Protein AF-A0A927PHU0-F1 (afdb_monomer_lite)

Structure (mmCIF, N/CA/C/O backbone):
data_AF-A0A927PHU0-F1
#
_entry.id   AF-A0A927PHU0-F1
#
loop_
_atom_site.group_PDB
_atom_site.id
_atom_site.type_symbol
_atom_site.label_atom_id
_atom_site.label_alt_id
_atom_site.label_comp_id
_atom_site.label_asym_id
_atom_site.label_entity_id
_atom_site.label_seq_id
_atom_site.pdbx_PDB_ins_code
_atom_site.Cartn_x
_atom_site.Cartn_y
_atom_site.Cartn_z
_atom_site.occupancy
_atom_site.B_iso_or_equiv
_atom_site.auth_seq_id
_atom_site.auth_comp_id
_atom_site.auth_asym_id
_atom_site.auth_atom_id
_atom_site.pdbx_PDB_model_num
ATOM 1 N N . MET A 1 1 ? 8.560 -17.795 -28.116 1.00 66.06 1 MET A N 1
ATOM 2 C CA . MET A 1 1 ? 7.159 -18.131 -27.782 1.00 66.06 1 MET A CA 1
ATOM 3 C C . MET A 1 1 ? 6.259 -17.689 -28.908 1.00 66.06 1 MET A C 1
ATOM 5 O O . MET A 1 1 ? 6.413 -16.570 -29.377 1.00 66.06 1 MET A O 1
ATOM 9 N N . THR A 1 2 ? 5.318 -18.536 -29.309 1.00 67.31 2 THR A N 1
ATOM 10 C CA . THR A 1 2 ? 4.403 -18.232 -30.411 1.00 67.31 2 THR A CA 1
ATOM 11 C C . THR A 1 2 ? 2.988 -18.585 -29.985 1.00 67.31 2 THR A C 1
ATOM 13 O O . THR A 1 2 ? 2.752 -19.690 -29.500 1.00 67.31 2 THR A O 1
ATOM 16 N N . ARG A 1 3 ? 2.057 -17.641 -30.128 1.00 64.88 3 ARG A N 1
ATOM 17 C CA . ARG A 1 3 ? 0.634 -17.846 -29.854 1.00 64.88 3 ARG A CA 1
ATOM 18 C C . ARG A 1 3 ? -0.108 -17.964 -31.175 1.00 64.88 3 ARG A C 1
ATOM 20 O O . ARG A 1 3 ? 0.150 -17.197 -32.100 1.00 64.88 3 ARG A O 1
ATOM 27 N N . TYR A 1 4 ? -1.044 -18.902 -31.228 1.00 71.12 4 TYR A N 1
ATOM 28 C CA . TYR A 1 4 ? -1.930 -19.113 -32.366 1.00 71.12 4 TYR A CA 1
ATOM 29 C C . TYR A 1 4 ? -3.386 -18.911 -31.930 1.00 71.12 4 TYR A C 1
ATOM 31 O O . TYR A 1 4 ? -3.717 -19.105 -30.757 1.00 71.12 4 TYR A O 1
ATOM 39 N N . ASN A 1 5 ? -4.261 -18.497 -32.845 1.00 71.88 5 ASN A N 1
ATOM 40 C CA . ASN A 1 5 ? -5.706 -18.515 -32.611 1.00 71.88 5 ASN A CA 1
ATOM 41 C C . ASN A 1 5 ? -6.292 -19.919 -32.857 1.00 71.88 5 ASN A C 1
ATOM 43 O O . ASN A 1 5 ? -5.592 -20.847 -33.261 1.00 71.88 5 ASN A O 1
ATOM 47 N N . SER A 1 6 ? -7.602 -20.075 -32.648 1.00 60.59 6 SER A N 1
ATOM 48 C CA . SER A 1 6 ? -8.318 -21.342 -32.872 1.00 60.59 6 SER A CA 1
ATOM 49 C C . SER A 1 6 ? -8.317 -21.825 -34.328 1.00 60.59 6 SER A C 1
ATOM 51 O O . SER A 1 6 ? -8.687 -22.966 -34.586 1.00 60.59 6 SER A O 1
ATOM 53 N N . LYS A 1 7 ? -7.894 -20.979 -35.275 1.00 77.25 7 LYS A N 1
ATOM 54 C CA . LYS A 1 7 ? -7.739 -21.304 -36.698 1.00 77.25 7 LYS A CA 1
ATOM 55 C C . LYS A 1 7 ? -6.296 -21.667 -37.069 1.00 77.25 7 LYS A C 1
ATOM 57 O O . LYS A 1 7 ? -6.027 -21.937 -38.234 1.00 77.25 7 LYS A O 1
ATOM 62 N N . GLY A 1 8 ? -5.373 -21.674 -36.104 1.00 74.06 8 GLY A N 1
ATOM 63 C CA . GLY A 1 8 ? -3.954 -21.957 -36.333 1.00 74.06 8 GLY A CA 1
ATOM 64 C C . GLY A 1 8 ? -3.163 -20.778 -36.907 1.00 74.06 8 GLY A C 1
ATOM 65 O O . GLY A 1 8 ? -2.011 -20.951 -37.294 1.00 74.06 8 GLY A O 1
ATOM 66 N N . GLU A 1 9 ? -3.742 -19.578 -36.957 1.00 74.88 9 GLU A N 1
ATOM 67 C CA . GLU A 1 9 ? -3.039 -18.375 -37.405 1.00 74.88 9 GLU A CA 1
ATOM 68 C C . GLU A 1 9 ? -2.210 -17.818 -36.249 1.00 74.88 9 GLU A C 1
ATOM 70 O O . GLU A 1 9 ? -2.694 -17.720 -35.118 1.00 74.88 9 GLU A O 1
ATOM 75 N N . MET A 1 10 ? -0.960 -17.448 -36.524 1.00 71.31 10 MET A N 1
ATOM 76 C CA . MET A 1 10 ? -0.088 -16.829 -35.530 1.00 71.31 10 MET A CA 1
ATOM 77 C C . MET A 1 10 ? -0.651 -15.462 -35.132 1.00 71.31 10 MET A C 1
ATOM 79 O O . MET A 1 10 ? -0.814 -14.583 -35.973 1.00 71.31 10 MET A O 1
ATOM 83 N N . THR A 1 11 ? -0.920 -15.275 -33.844 1.00 71.12 11 THR A N 1
ATOM 84 C CA . THR A 1 11 ? -1.417 -14.012 -33.285 1.00 71.12 11 THR A CA 1
ATOM 85 C C . THR A 1 11 ? -0.338 -13.208 -32.580 1.00 71.12 11 THR A C 1
ATOM 87 O O . THR A 1 11 ? -0.476 -11.995 -32.462 1.00 71.12 11 THR A O 1
ATOM 90 N N . ALA A 1 12 ? 0.731 -13.856 -32.115 1.00 66.06 12 ALA A N 1
ATOM 91 C CA . ALA A 1 12 ? 1.874 -13.177 -31.519 1.00 66.06 12 ALA A CA 1
ATOM 92 C C . ALA A 1 12 ? 3.126 -14.059 -31.549 1.00 66.06 12 ALA A C 1
ATOM 94 O O . ALA A 1 12 ? 3.036 -15.279 -31.382 1.00 66.06 12 ALA A O 1
ATOM 95 N N . GLN A 1 13 ? 4.292 -13.434 -31.700 1.00 72.19 13 GLN A N 1
ATOM 96 C CA . GLN A 1 13 ? 5.592 -14.084 -31.602 1.00 72.19 13 GLN A CA 1
ATOM 97 C C . GLN A 1 13 ? 6.524 -13.222 -30.756 1.00 72.19 13 GLN A C 1
ATOM 99 O O . GLN A 1 13 ? 6.660 -12.024 -30.988 1.00 72.19 13 GLN A O 1
ATOM 104 N N . PHE A 1 14 ? 7.156 -13.862 -29.779 1.00 72.62 14 PHE A N 1
ATOM 105 C CA . PHE A 1 14 ? 8.066 -13.237 -28.832 1.00 72.62 14 PHE A CA 1
ATOM 106 C C . PHE A 1 14 ? 9.362 -14.027 -28.772 1.00 72.62 14 PHE A C 1
ATOM 108 O O . PHE A 1 14 ? 9.340 -15.265 -28.744 1.00 72.62 14 PHE A O 1
ATOM 115 N N . THR A 1 15 ? 10.476 -13.318 -28.678 1.00 68.44 15 THR A N 1
ATOM 116 C CA . THR A 1 15 ? 11.790 -13.922 -28.467 1.00 68.44 15 THR A CA 1
ATOM 117 C C . THR A 1 15 ? 12.279 -13.544 -27.085 1.00 68.44 15 THR A C 1
ATOM 119 O O . THR A 1 15 ? 12.224 -12.380 -26.704 1.00 68.44 15 THR A O 1
ATOM 122 N N . PHE A 1 16 ? 12.733 -14.543 -26.333 1.00 66.25 16 PHE A N 1
ATOM 123 C CA . PHE A 1 16 ? 13.426 -14.316 -25.077 1.00 66.25 16 PHE A CA 1
ATOM 124 C C . PHE A 1 16 ? 14.930 -14.343 -25.328 1.00 66.25 16 PHE A C 1
ATOM 126 O O . PHE A 1 16 ? 15.429 -15.282 -25.951 1.00 66.25 16 PHE A O 1
ATOM 133 N N . PHE A 1 17 ? 15.631 -13.324 -24.848 1.00 62.69 17 PHE A N 1
ATOM 134 C CA . PHE A 1 17 ? 17.068 -13.182 -24.992 1.00 62.69 17 PHE A CA 1
ATOM 135 C C . PHE A 1 17 ? 17.702 -12.823 -23.649 1.00 62.69 17 PHE A C 1
ATOM 137 O O . PHE A 1 17 ? 17.433 -11.766 -23.087 1.00 62.69 17 PHE A O 1
ATOM 144 N N . ASN A 1 18 ? 18.579 -13.689 -23.154 1.00 63.00 18 ASN A N 1
ATOM 145 C CA . ASN A 1 18 ? 19.434 -13.422 -22.003 1.00 63.00 18 ASN A CA 1
ATOM 146 C C . ASN A 1 18 ? 20.886 -13.621 -22.453 1.00 63.00 18 ASN A C 1
ATOM 148 O O . ASN A 1 18 ? 21.233 -14.700 -22.934 1.00 63.00 18 ASN A O 1
ATOM 152 N N . ASP A 1 19 ? 21.705 -12.577 -22.340 1.00 64.50 19 ASP A N 1
ATOM 153 C CA . ASP A 1 19 ? 23.128 -12.614 -22.709 1.00 64.50 19 ASP A CA 1
ATOM 154 C C . ASP A 1 19 ? 24.076 -12.757 -21.511 1.00 64.50 19 ASP A C 1
ATOM 156 O O . ASP A 1 19 ? 25.294 -12.776 -21.692 1.00 64.50 19 ASP A O 1
ATOM 160 N N . GLY A 1 20 ? 23.540 -12.865 -20.293 1.00 52.91 20 GLY A N 1
ATOM 161 C CA . GLY A 1 20 ? 24.316 -12.996 -19.063 1.00 52.91 20 GLY A CA 1
ATOM 162 C C . GLY A 1 20 ? 25.106 -11.744 -18.671 1.00 52.91 20 GLY A C 1
ATOM 163 O O . GLY A 1 20 ? 25.974 -11.830 -17.801 1.00 52.91 20 GLY A O 1
ATOM 164 N N . SER A 1 21 ? 24.856 -10.589 -19.296 1.00 60.66 21 SER A N 1
ATOM 165 C CA . SER A 1 21 ? 25.509 -9.330 -18.932 1.00 60.66 21 SER A CA 1
ATOM 166 C C . SER A 1 21 ? 24.896 -8.705 -17.676 1.00 60.66 21 SER A C 1
ATOM 168 O O . SER A 1 21 ? 23.731 -8.920 -17.352 1.00 60.66 21 SER A O 1
ATOM 170 N N . SER A 1 22 ? 25.653 -7.840 -16.992 1.00 55.34 22 SER A N 1
ATOM 171 C CA . SER A 1 22 ? 25.156 -7.068 -15.838 1.00 55.34 22 SER A CA 1
ATOM 172 C C . SER A 1 22 ? 23.972 -6.150 -16.170 1.00 55.34 22 SER A C 1
ATOM 174 O O . SER A 1 22 ? 23.292 -5.683 -15.264 1.00 55.34 22 SER A O 1
ATOM 176 N N . ASN A 1 23 ? 23.743 -5.871 -17.456 1.00 54.34 23 ASN A N 1
ATOM 177 C CA . ASN A 1 23 ? 22.664 -5.013 -17.945 1.00 54.34 23 ASN A CA 1
ATOM 178 C C . ASN A 1 23 ? 21.450 -5.819 -18.447 1.00 54.34 23 ASN A C 1
ATOM 180 O O . ASN A 1 23 ? 20.466 -5.223 -18.865 1.00 54.34 23 ASN A O 1
ATOM 184 N N . ASN A 1 24 ? 21.528 -7.154 -18.430 1.00 57.62 24 ASN A N 1
ATOM 185 C CA . ASN A 1 24 ? 20.492 -8.077 -18.899 1.00 57.62 24 ASN A CA 1
ATOM 186 C C . ASN A 1 24 ? 20.523 -9.381 -18.073 1.00 57.62 24 ASN A C 1
ATOM 188 O O . ASN A 1 24 ? 20.317 -10.478 -18.588 1.00 57.62 24 ASN A O 1
ATOM 192 N N . GLU A 1 25 ? 20.814 -9.262 -16.773 1.00 56.06 25 GLU A N 1
ATOM 193 C CA . GLU A 1 25 ? 20.996 -10.401 -15.859 1.00 56.06 25 GLU A CA 1
ATOM 194 C C . GLU A 1 25 ? 19.750 -11.305 -15.829 1.00 56.06 25 GLU A C 1
ATOM 196 O O . GLU A 1 25 ? 19.847 -12.532 -15.758 1.00 56.06 25 GLU A O 1
ATOM 201 N N . TYR A 1 26 ? 18.569 -10.699 -15.967 1.00 56.72 26 TYR A N 1
ATOM 202 C CA . TYR A 1 26 ? 17.282 -11.386 -15.897 1.00 56.72 26 TYR A CA 1
ATOM 203 C C . TYR A 1 26 ? 16.739 -11.813 -17.269 1.00 56.72 26 TYR A C 1
ATOM 205 O O . TYR A 1 26 ? 15.934 -12.745 -17.321 1.00 56.72 26 TYR A O 1
ATOM 213 N N . GLY A 1 27 ? 17.249 -11.242 -18.366 1.00 65.75 27 GLY A N 1
ATOM 214 C CA . GLY A 1 27 ? 16.793 -11.473 -19.734 1.00 65.75 27 GLY A CA 1
ATOM 215 C C . GLY A 1 27 ? 15.737 -10.466 -20.215 1.00 65.75 27 GLY A C 1
ATOM 216 O O . GLY A 1 27 ? 15.013 -9.872 -19.423 1.00 65.75 27 GLY A O 1
ATOM 217 N N . ALA A 1 28 ? 15.609 -10.325 -21.534 1.00 69.88 28 ALA A N 1
ATOM 218 C CA . ALA A 1 28 ? 14.676 -9.429 -22.204 1.00 69.88 28 ALA A CA 1
ATOM 219 C C . ALA A 1 28 ? 13.739 -10.193 -23.152 1.00 69.88 28 ALA A C 1
ATOM 221 O O . ALA A 1 28 ? 14.130 -11.149 -23.828 1.00 69.88 28 ALA A O 1
ATOM 222 N N . VAL A 1 29 ? 12.488 -9.754 -23.226 1.00 73.19 29 VAL A N 1
ATOM 223 C CA . VAL A 1 29 ? 11.496 -10.180 -24.211 1.00 73.19 29 VAL A CA 1
ATOM 224 C C . VAL A 1 29 ? 11.426 -9.123 -25.295 1.00 73.19 29 VAL A C 1
ATOM 226 O O . VAL A 1 29 ? 11.227 -7.946 -25.001 1.00 73.19 29 VAL A O 1
ATOM 229 N N . VAL A 1 30 ? 11.534 -9.550 -26.547 1.00 71.12 30 VAL A N 1
ATOM 230 C CA . VAL A 1 30 ? 11.349 -8.690 -27.717 1.00 71.12 30 VAL A CA 1
ATOM 231 C C . VAL A 1 30 ? 10.223 -9.208 -28.606 1.00 71.12 30 VAL A C 1
ATOM 233 O O . VAL A 1 30 ? 9.933 -10.411 -28.624 1.00 71.12 30 VAL A O 1
ATOM 236 N N . ASP A 1 31 ? 9.576 -8.300 -29.332 1.00 73.19 31 ASP A N 1
ATOM 237 C CA . ASP A 1 31 ? 8.603 -8.656 -30.366 1.00 73.19 31 ASP A CA 1
ATOM 238 C C . ASP A 1 31 ? 9.286 -9.267 -31.609 1.00 73.19 31 ASP A C 1
ATOM 240 O O . ASP A 1 31 ? 10.510 -9.409 -31.685 1.00 73.19 31 ASP A O 1
ATOM 244 N N . ALA A 1 32 ? 8.487 -9.634 -32.614 1.00 70.69 32 ALA A N 1
ATOM 245 C CA . ALA A 1 32 ? 8.984 -10.194 -33.873 1.00 70.69 32 ALA A CA 1
ATOM 246 C C . ALA A 1 32 ? 9.897 -9.241 -34.679 1.00 70.69 32 ALA A C 1
ATOM 248 O O . ALA A 1 32 ? 10.579 -9.689 -35.598 1.00 70.69 32 ALA A O 1
ATOM 249 N N . HIS A 1 33 ? 9.920 -7.949 -34.343 1.00 71.75 33 HIS A N 1
ATOM 250 C CA . HIS A 1 33 ? 10.739 -6.918 -34.980 1.00 71.75 33 HIS A CA 1
ATOM 251 C C . HIS A 1 33 ? 11.953 -6.518 -34.124 1.00 71.75 33 HIS A C 1
ATOM 253 O O . HIS A 1 33 ? 12.716 -5.641 -34.524 1.00 71.75 33 HIS A O 1
ATOM 259 N N . GLY A 1 34 ? 12.153 -7.160 -32.967 1.00 68.31 34 GLY A N 1
ATOM 260 C CA . GLY A 1 34 ? 13.256 -6.871 -32.052 1.00 68.31 34 GLY A CA 1
ATOM 261 C C . GLY A 1 34 ? 13.013 -5.683 -31.118 1.00 68.31 34 GLY A C 1
ATOM 262 O O . GLY A 1 34 ? 13.948 -5.257 -30.444 1.00 68.31 34 GLY A O 1
ATOM 263 N N . ASN A 1 35 ? 11.791 -5.147 -31.046 1.00 72.94 35 ASN A N 1
ATOM 264 C CA . ASN A 1 35 ? 11.458 -4.088 -30.095 1.00 72.94 35 ASN A CA 1
ATOM 265 C C . ASN A 1 35 ? 11.341 -4.671 -28.686 1.00 72.94 35 ASN A C 1
ATOM 267 O O . ASN A 1 35 ? 10.693 -5.703 -28.496 1.00 72.94 35 ASN A O 1
ATOM 271 N N . LEU A 1 36 ? 11.933 -3.996 -27.697 1.00 67.81 36 LEU A N 1
ATOM 272 C CA . LEU A 1 36 ? 11.852 -4.398 -26.296 1.00 67.81 36 LEU A CA 1
ATOM 273 C C . LEU A 1 36 ? 10.401 -4.357 -25.800 1.00 67.81 36 LEU A C 1
ATOM 275 O O . LEU A 1 36 ? 9.746 -3.319 -25.853 1.00 67.81 36 LEU A O 1
ATOM 279 N N . MET A 1 37 ? 9.923 -5.499 -25.313 1.00 68.25 37 MET A N 1
ATOM 280 C CA . MET A 1 37 ? 8.585 -5.690 -24.750 1.00 68.25 37 MET A CA 1
ATOM 281 C C . MET A 1 37 ? 8.614 -5.750 -23.220 1.00 68.25 37 MET A C 1
ATOM 283 O O . MET A 1 37 ? 7.693 -5.252 -22.579 1.00 68.25 37 MET A O 1
ATOM 287 N N . ALA A 1 38 ? 9.637 -6.387 -22.641 1.00 65.00 38 ALA A N 1
ATOM 288 C CA . ALA A 1 38 ? 9.841 -6.471 -21.195 1.00 65.00 38 ALA A CA 1
ATOM 289 C C . ALA A 1 38 ? 11.296 -6.836 -20.869 1.00 65.00 38 ALA A C 1
ATOM 291 O O . ALA A 1 38 ? 11.839 -7.751 -21.478 1.00 65.00 38 ALA A O 1
ATOM 292 N N . ASP A 1 39 ? 11.899 -6.183 -19.885 1.00 62.22 39 ASP A N 1
ATOM 293 C CA . ASP A 1 39 ? 13.239 -6.457 -19.336 1.00 62.22 39 ASP A CA 1
ATOM 294 C C . ASP A 1 39 ? 13.238 -6.633 -17.803 1.00 62.22 39 ASP A C 1
ATOM 296 O O . ASP A 1 39 ? 14.286 -6.833 -17.190 1.00 62.22 39 ASP A O 1
ATOM 300 N N . ASP A 1 40 ? 12.058 -6.627 -17.177 1.00 60.03 40 ASP A N 1
ATOM 301 C CA . ASP A 1 40 ? 11.912 -6.679 -15.722 1.00 60.03 40 ASP A CA 1
ATOM 302 C C . ASP A 1 40 ? 11.611 -8.091 -15.179 1.00 60.03 40 ASP A C 1
ATOM 304 O O . ASP A 1 40 ? 10.697 -8.778 -15.646 1.00 60.03 40 ASP A O 1
ATOM 308 N N . ASN A 1 41 ? 12.347 -8.465 -14.118 1.00 55.81 41 ASN A N 1
ATOM 309 C CA . ASN A 1 41 ? 12.160 -9.599 -13.194 1.00 55.81 41 ASN A CA 1
ATOM 310 C C . ASN A 1 41 ? 11.449 -10.833 -13.775 1.00 55.81 41 ASN A C 1
ATOM 312 O O . ASN A 1 41 ? 10.221 -10.968 -13.716 1.00 55.81 41 ASN A O 1
ATOM 316 N N . ILE A 1 42 ? 12.257 -11.779 -14.249 1.00 58.81 42 ILE A N 1
ATOM 317 C CA . ILE A 1 42 ? 11.797 -13.070 -14.755 1.00 58.81 42 ILE A CA 1
ATOM 318 C C . ILE A 1 42 ? 11.904 -14.131 -13.662 1.00 58.81 42 ILE A C 1
ATOM 320 O O . ILE A 1 42 ? 12.969 -14.336 -13.078 1.00 58.81 42 ILE A O 1
ATOM 324 N N . ILE A 1 43 ? 10.791 -14.816 -13.387 1.00 53.59 43 ILE A N 1
ATOM 325 C CA . ILE A 1 43 ? 10.746 -15.918 -12.420 1.00 53.59 43 ILE A CA 1
ATOM 326 C C . ILE A 1 43 ? 10.865 -17.238 -13.171 1.00 53.59 43 ILE A C 1
ATOM 328 O O . ILE A 1 43 ? 10.036 -17.563 -14.025 1.00 53.59 43 ILE A O 1
ATOM 332 N N . TYR A 1 44 ? 11.869 -18.020 -12.792 1.00 52.47 44 TYR A N 1
ATOM 333 C CA . TYR A 1 44 ? 12.079 -19.373 -13.286 1.00 52.47 44 TYR A CA 1
ATOM 334 C C . TYR A 1 44 ? 11.457 -20.382 -12.316 1.00 52.47 44 TYR A C 1
ATOM 336 O O . TYR A 1 44 ? 11.840 -20.463 -11.149 1.00 52.47 44 TYR A O 1
ATOM 344 N N . GLY A 1 45 ? 10.494 -21.156 -12.805 1.00 47.78 45 GLY A N 1
ATOM 345 C CA . GLY A 1 45 ? 10.027 -22.389 -12.182 1.00 47.78 45 GLY A CA 1
ATOM 346 C C . GLY A 1 45 ? 10.666 -23.603 -12.851 1.00 47.78 45 GLY A C 1
ATOM 347 O O . GLY A 1 45 ? 11.235 -23.498 -13.935 1.00 47.78 45 GLY A O 1
ATOM 348 N N . LYS A 1 46 ? 10.541 -24.780 -12.229 1.00 42.56 46 LYS A N 1
ATOM 349 C CA . LYS A 1 46 ? 11.070 -26.039 -12.784 1.00 42.56 46 LYS A CA 1
ATOM 350 C C . LYS A 1 46 ? 10.558 -26.320 -14.208 1.00 42.56 46 LYS A C 1
ATOM 352 O O . LYS A 1 46 ? 11.321 -26.833 -15.017 1.00 42.56 46 LYS A O 1
ATOM 357 N N . ASP A 1 47 ? 9.319 -25.914 -14.499 1.00 53.41 47 ASP A N 1
ATOM 358 C CA . ASP A 1 47 ? 8.633 -26.158 -15.776 1.00 53.41 47 ASP A CA 1
ATOM 359 C C . ASP A 1 47 ? 7.963 -24.892 -16.360 1.00 53.41 47 ASP A C 1
ATOM 361 O O . ASP A 1 47 ? 7.112 -24.987 -17.245 1.00 53.41 47 ASP A O 1
ATOM 365 N N . PHE A 1 48 ? 8.294 -23.693 -15.863 1.00 50.28 48 PHE A N 1
ATOM 366 C CA . PHE A 1 48 ? 7.698 -22.446 -16.360 1.00 50.28 48 PHE A CA 1
ATOM 367 C C . PHE A 1 48 ? 8.645 -21.246 -16.265 1.00 50.28 48 PHE A C 1
ATOM 369 O O . PHE A 1 48 ? 9.599 -21.231 -15.489 1.00 50.28 48 PHE A O 1
ATOM 376 N N . THR A 1 49 ? 8.350 -20.204 -17.040 1.00 53.31 49 THR A N 1
ATOM 377 C CA . THR A 1 49 ? 9.045 -18.911 -16.998 1.00 53.31 49 THR A CA 1
ATOM 378 C C . THR A 1 49 ? 8.001 -17.800 -17.022 1.00 53.31 49 THR A C 1
ATOM 380 O O . THR A 1 49 ? 7.185 -17.750 -17.943 1.00 53.31 49 THR A O 1
ATOM 383 N N . ILE A 1 50 ? 7.995 -16.944 -16.000 1.00 56.69 50 ILE A N 1
ATOM 384 C CA . ILE A 1 50 ? 7.086 -15.792 -15.890 1.00 56.69 50 ILE A CA 1
ATOM 385 C C . ILE A 1 50 ? 7.858 -14.535 -16.278 1.00 56.69 50 ILE A C 1
ATOM 387 O O . ILE A 1 50 ? 8.936 -14.297 -15.741 1.00 56.69 50 ILE A O 1
ATOM 391 N N . PHE A 1 51 ? 7.287 -13.727 -17.170 1.00 59.09 51 PHE A N 1
ATOM 392 C CA . PHE A 1 51 ? 7.859 -12.459 -17.621 1.00 59.09 51 PHE A CA 1
ATOM 393 C C . PHE A 1 51 ? 7.145 -11.283 -16.949 1.00 59.09 51 PHE A C 1
ATOM 395 O O . PHE A 1 51 ? 5.916 -11.224 -16.976 1.00 59.09 51 PHE A O 1
ATOM 402 N N . GLY A 1 52 ? 7.907 -10.332 -16.398 1.00 51.78 52 GLY A N 1
ATOM 403 C CA . GLY A 1 52 ? 7.397 -9.019 -16.003 1.00 51.78 52 GLY A CA 1
ATOM 404 C C . GLY A 1 52 ? 6.814 -8.926 -14.595 1.00 51.78 52 GLY A C 1
ATOM 405 O O . GLY A 1 52 ? 5.665 -8.516 -14.444 1.00 51.78 52 GLY A O 1
ATOM 406 N N . THR A 1 53 ? 7.581 -9.219 -13.541 1.00 49.94 53 THR A N 1
ATOM 407 C CA . THR A 1 53 ? 7.141 -8.835 -12.186 1.00 49.94 53 THR A CA 1
ATOM 408 C C . THR A 1 53 ? 7.612 -7.423 -11.832 1.00 49.94 53 THR A C 1
ATOM 410 O O . THR A 1 53 ? 8.606 -7.237 -11.123 1.00 49.94 53 THR A O 1
ATOM 413 N N . SER A 1 54 ? 6.888 -6.415 -12.309 1.00 53.16 54 SER A N 1
ATOM 414 C CA . SER A 1 54 ? 6.927 -5.081 -11.696 1.00 53.16 54 SER A CA 1
ATOM 415 C C . SER A 1 54 ? 5.557 -4.394 -11.723 1.00 53.16 54 SER A C 1
ATOM 417 O O . SER A 1 54 ? 5.138 -3.968 -10.658 1.00 53.16 54 SER A O 1
ATOM 419 N N . ASP A 1 55 ? 4.786 -4.445 -12.818 1.00 49.66 55 ASP A N 1
ATOM 420 C CA . ASP A 1 55 ? 3.386 -3.952 -12.868 1.00 49.66 55 ASP A CA 1
ATOM 421 C C . ASP A 1 55 ? 2.367 -5.004 -13.414 1.00 49.66 55 ASP A C 1
ATOM 423 O O . ASP A 1 55 ? 1.159 -4.798 -13.323 1.00 49.66 55 ASP A O 1
ATOM 427 N N . ASN A 1 56 ? 2.812 -6.169 -13.927 1.00 51.97 56 ASN A N 1
ATOM 428 C CA . ASN A 1 56 ? 1.942 -7.194 -14.552 1.00 51.97 56 ASN A CA 1
ATOM 429 C C . ASN A 1 56 ? 1.435 -8.299 -13.601 1.00 51.97 56 ASN A C 1
ATOM 431 O O . ASN A 1 56 ? 0.823 -9.261 -14.062 1.00 51.97 56 ASN A O 1
ATOM 435 N N . SER A 1 57 ? 1.676 -8.206 -12.290 1.00 56.75 57 SER A N 1
ATOM 436 C CA . SER A 1 57 ? 1.076 -9.135 -11.311 1.00 56.75 57 SER A CA 1
ATOM 437 C C . SER A 1 57 ? -0.364 -8.760 -10.940 1.00 56.75 57 SER A C 1
ATOM 439 O O . SER A 1 57 ? -1.100 -9.564 -10.373 1.00 56.75 57 SER A O 1
ATOM 441 N N . VAL A 1 58 ? -0.785 -7.536 -11.268 1.00 66.19 58 VAL A N 1
ATOM 442 C CA . VAL A 1 58 ? -2.096 -6.967 -10.928 1.00 66.19 58 VAL A CA 1
ATOM 443 C C . VAL A 1 58 ? -2.617 -6.141 -12.099 1.00 66.19 58 VAL A C 1
ATOM 445 O O . VAL A 1 58 ? -1.816 -5.693 -12.917 1.00 66.19 58 VAL A O 1
ATOM 448 N N . ASN A 1 59 ? -3.929 -5.918 -12.193 1.00 70.12 59 ASN A N 1
ATOM 449 C CA . ASN A 1 59 ? -4.519 -5.063 -13.218 1.00 70.12 59 ASN A CA 1
ATOM 450 C C . ASN A 1 59 ? -3.890 -3.660 -13.159 1.00 70.12 59 ASN A C 1
ATOM 452 O O . ASN A 1 59 ? -4.186 -2.876 -12.253 1.00 70.12 59 ASN A O 1
ATOM 456 N N . ALA A 1 60 ? -3.047 -3.342 -14.143 1.00 69.38 60 ALA A N 1
ATOM 457 C CA . ALA A 1 60 ? -2.272 -2.107 -14.169 1.00 69.38 60 ALA A CA 1
ATOM 458 C C . ALA A 1 60 ? -3.147 -0.841 -14.204 1.00 69.38 60 ALA A C 1
ATOM 460 O O . ALA A 1 60 ? -2.720 0.204 -13.716 1.00 69.38 60 ALA A O 1
ATOM 461 N N . GLU A 1 61 ? -4.390 -0.931 -14.694 1.00 73.81 61 GLU A N 1
ATOM 462 C CA . GLU A 1 61 ? -5.355 0.182 -14.686 1.00 73.81 61 GLU A CA 1
ATOM 463 C C . GLU A 1 61 ? -5.747 0.627 -13.267 1.00 73.81 61 GLU A C 1
ATOM 465 O O . GLU A 1 61 ? -6.270 1.722 -13.079 1.00 73.81 61 GLU A O 1
ATOM 470 N N . THR A 1 62 ? -5.489 -0.214 -12.263 1.00 77.88 62 THR A N 1
ATOM 471 C CA . THR A 1 62 ? -5.822 0.044 -10.853 1.00 77.88 62 THR A CA 1
ATOM 472 C C . THR A 1 62 ? -4.631 0.534 -10.028 1.00 77.88 62 THR A C 1
ATOM 474 O O . THR A 1 62 ? -4.756 0.764 -8.827 1.00 77.88 62 THR A O 1
ATOM 477 N N . LEU A 1 63 ? -3.463 0.716 -10.651 1.00 81.31 63 LEU A N 1
ATOM 478 C CA . LEU A 1 63 ? -2.266 1.225 -9.987 1.00 81.31 63 LEU A CA 1
ATOM 479 C C . LEU A 1 63 ? -2.245 2.757 -9.960 1.00 81.31 63 LEU A C 1
ATOM 481 O O . LEU A 1 63 ? -2.776 3.429 -10.840 1.00 81.31 63 LEU A O 1
ATOM 485 N N . HIS A 1 64 ? -1.574 3.322 -8.954 1.00 85.19 64 HIS A N 1
ATOM 486 C CA . HIS A 1 64 ? -1.273 4.758 -8.848 1.00 85.19 64 HIS A CA 1
ATOM 487 C C . HIS A 1 64 ? -2.473 5.721 -8.733 1.00 85.19 64 HIS A C 1
ATOM 489 O O . HIS A 1 64 ? -2.273 6.938 -8.742 1.00 85.19 64 HIS A O 1
ATOM 495 N N . GLY A 1 65 ? -3.699 5.207 -8.588 1.00 82.19 65 GLY A N 1
ATOM 496 C CA . GLY A 1 65 ? -4.926 6.003 -8.444 1.00 82.19 65 GLY A CA 1
ATOM 497 C C . GLY A 1 65 ? -5.183 6.555 -7.036 1.00 82.19 65 GLY A C 1
ATOM 498 O O . GLY A 1 65 ? -6.084 7.371 -6.851 1.00 82.19 65 GLY A O 1
ATOM 499 N N . ASN A 1 66 ? -4.393 6.142 -6.043 1.00 86.69 66 ASN A N 1
ATOM 500 C CA . ASN A 1 66 ? -4.584 6.507 -4.643 1.00 86.69 66 ASN A CA 1
ATOM 501 C C . ASN A 1 66 ? -3.873 7.820 -4.260 1.00 86.69 66 ASN A C 1
ATOM 503 O O . ASN A 1 66 ? -3.254 8.512 -5.078 1.00 86.69 66 ASN A O 1
ATOM 507 N N . LEU A 1 67 ? -3.959 8.195 -2.977 1.00 85.44 67 LEU A N 1
ATOM 508 C CA . LEU A 1 67 ? -3.404 9.448 -2.465 1.00 85.44 67 LEU A CA 1
ATOM 509 C C . LEU A 1 67 ? -1.920 9.565 -2.830 1.00 85.44 67 LEU A C 1
ATOM 511 O O . LEU A 1 67 ? -1.153 8.610 -2.717 1.00 85.44 67 LEU A O 1
ATOM 515 N N . LEU A 1 68 ? -1.497 10.761 -3.244 1.00 85.88 68 LEU A N 1
ATOM 516 C CA . LEU A 1 68 ? -0.095 11.077 -3.564 1.00 85.88 68 LEU A CA 1
ATOM 517 C C . LEU A 1 68 ? 0.503 10.243 -4.723 1.00 85.88 68 LEU A C 1
ATOM 519 O O . LEU A 1 68 ? 1.736 10.125 -4.822 1.00 85.88 68 LEU A O 1
ATOM 523 N N . GLY A 1 69 ? -0.362 9.702 -5.593 1.00 82.06 69 GLY A N 1
ATOM 524 C CA . GLY A 1 69 ? 0.001 8.864 -6.742 1.00 82.06 69 GLY A CA 1
ATOM 525 C C . GLY A 1 69 ? 0.503 7.479 -6.336 1.00 82.06 69 GLY A C 1
ATOM 526 O O . GLY A 1 69 ? 1.374 6.916 -6.998 1.00 82.06 69 GLY A O 1
ATOM 527 N N . THR A 1 70 ? 0.047 6.989 -5.185 1.00 85.94 70 THR A N 1
ATOM 528 C CA . THR A 1 70 ? 0.392 5.662 -4.661 1.00 85.94 70 THR A CA 1
ATOM 529 C C . THR A 1 70 ? -0.565 4.611 -5.210 1.00 85.94 70 THR A C 1
ATOM 531 O O . THR A 1 70 ? -1.620 4.949 -5.742 1.00 85.94 70 THR A O 1
ATOM 534 N N . SER A 1 71 ? -0.203 3.339 -5.099 1.00 86.38 71 SER A N 1
ATOM 535 C CA . SER A 1 71 ? -1.074 2.219 -5.466 1.00 86.38 71 SER A CA 1
ATOM 536 C C . SER A 1 71 ? -1.850 1.675 -4.270 1.00 86.38 71 SER A C 1
ATOM 538 O O . SER A 1 71 ? -2.951 1.187 -4.458 1.00 86.38 71 SER A O 1
ATOM 540 N N . TYR A 1 72 ? -1.335 1.823 -3.045 1.00 88.81 72 TYR A N 1
ATOM 541 C CA . TYR A 1 72 ? -1.977 1.292 -1.828 1.00 88.81 72 TYR A CA 1
ATOM 542 C C . TYR A 1 72 ? -2.425 2.372 -0.827 1.00 88.81 72 TYR A C 1
ATOM 544 O O . TYR A 1 72 ? -3.315 2.157 -0.024 1.00 88.81 72 TYR A O 1
ATOM 552 N N . THR A 1 73 ? -1.837 3.575 -0.820 1.00 88.50 73 THR A N 1
ATOM 553 C CA . THR A 1 73 ? -2.196 4.570 0.215 1.00 88.50 73 THR A CA 1
ATOM 554 C C . THR A 1 73 ? -3.489 5.304 -0.142 1.00 88.50 73 THR A C 1
ATOM 556 O O . THR A 1 73 ? -3.449 6.436 -0.621 1.00 88.50 73 THR A O 1
ATOM 559 N N . GLY A 1 74 ? -4.648 4.694 0.088 1.00 86.25 74 GLY A N 1
ATOM 560 C CA . GLY A 1 74 ? -5.939 5.312 -0.207 1.00 86.25 74 GLY A CA 1
ATOM 561 C C . GLY A 1 74 ? -7.119 4.360 -0.054 1.00 86.25 74 GLY A C 1
ATOM 562 O O . GLY A 1 74 ? -7.160 3.586 0.894 1.00 86.25 74 GLY A O 1
ATOM 563 N N . GLY A 1 75 ? -8.121 4.505 -0.923 1.00 83.19 75 GLY A N 1
ATOM 564 C CA . GLY A 1 75 ? -9.370 3.739 -0.857 1.00 83.19 75 GLY A CA 1
ATOM 565 C C . GLY A 1 75 ? -9.458 2.579 -1.849 1.00 83.19 75 GLY A C 1
ATOM 566 O O . GLY A 1 75 ? -10.326 1.723 -1.682 1.00 83.19 75 GLY A O 1
ATOM 567 N N . ASP A 1 76 ? -8.587 2.551 -2.859 1.00 84.19 76 ASP A N 1
ATOM 568 C CA . ASP A 1 76 ? -8.680 1.625 -3.988 1.00 84.19 76 ASP A CA 1
ATOM 569 C C . ASP A 1 76 ? -7.460 0.699 -4.041 1.00 84.19 76 ASP A C 1
ATOM 571 O O . ASP A 1 76 ? -6.377 1.118 -4.432 1.00 84.19 76 ASP A O 1
ATOM 575 N N . ASN A 1 77 ? -7.604 -0.568 -3.654 1.00 85.94 77 ASN A N 1
ATOM 576 C CA . ASN A 1 77 ? -6.495 -1.526 -3.728 1.00 85.94 77 ASN A CA 1
ATOM 577 C C . ASN A 1 77 ? -6.278 -2.008 -5.177 1.00 85.94 77 ASN A C 1
ATOM 579 O O . ASN A 1 77 ? -7.258 -2.132 -5.925 1.00 85.94 77 ASN A O 1
ATOM 583 N N . PRO A 1 78 ? -5.041 -2.375 -5.569 1.00 83.94 78 PRO A N 1
ATOM 584 C CA . PRO A 1 78 ? -4.792 -3.009 -6.858 1.00 83.94 78 PRO A CA 1
ATOM 585 C C . PRO A 1 78 ? -5.635 -4.278 -7.029 1.00 83.94 78 PRO A C 1
ATOM 587 O O . PRO A 1 78 ? -5.772 -5.075 -6.101 1.00 83.94 78 PRO A O 1
ATOM 590 N N . MET A 1 79 ? -6.211 -4.481 -8.212 1.00 81.25 79 MET A N 1
ATOM 591 C CA . MET A 1 79 ? -7.080 -5.630 -8.499 1.00 81.25 79 MET A CA 1
ATOM 592 C C . MET A 1 79 ? -6.319 -6.768 -9.181 1.00 81.25 79 MET A C 1
ATOM 594 O O . MET A 1 79 ? -5.350 -6.532 -9.898 1.00 81.25 79 MET A O 1
ATOM 598 N N . THR A 1 80 ? -6.759 -8.015 -9.007 1.00 72.88 80 THR A N 1
ATOM 599 C CA . THR A 1 80 ? -6.258 -9.137 -9.825 1.00 72.88 80 THR A CA 1
ATOM 600 C C . THR A 1 80 ? -6.736 -9.010 -11.282 1.00 72.88 80 THR A C 1
ATOM 602 O O . THR A 1 80 ? -7.735 -8.346 -11.580 1.00 72.88 80 THR A O 1
ATOM 605 N N . TYR A 1 81 ? -6.029 -9.647 -12.220 1.00 62.47 81 TYR A N 1
ATOM 606 C CA . TYR A 1 81 ? -6.488 -9.752 -13.609 1.00 62.47 81 TYR A CA 1
ATOM 607 C C . TYR A 1 81 ? -7.692 -10.691 -13.726 1.00 62.47 81 TYR A C 1
ATOM 609 O O . TYR A 1 81 ? -7.720 -11.748 -13.109 1.00 62.47 81 TYR A O 1
ATOM 617 N N . GLY A 1 82 ? -8.660 -10.335 -14.574 1.00 53.47 82 GLY A N 1
ATOM 618 C CA . GLY A 1 82 ? -9.761 -11.235 -14.936 1.00 53.47 82 GLY A CA 1
ATOM 619 C C . GLY A 1 82 ? -10.916 -11.302 -13.939 1.00 53.47 82 GLY A C 1
ATOM 620 O O . GLY A 1 82 ? -11.872 -12.023 -14.203 1.00 53.47 82 GLY A O 1
ATOM 621 N N . ASN A 1 83 ? -10.885 -10.519 -12.857 1.00 51.00 83 ASN A N 1
ATOM 622 C CA . ASN A 1 83 ? -11.947 -10.538 -11.859 1.00 51.00 83 ASN A CA 1
ATOM 623 C C . ASN A 1 83 ? -13.263 -9.960 -12.418 1.00 51.00 83 ASN A C 1
ATOM 625 O O . ASN A 1 83 ? -13.533 -8.758 -12.359 1.00 51.00 83 ASN A O 1
ATOM 629 N N . SER A 1 84 ? -14.099 -10.837 -12.980 1.00 44.47 84 SER A N 1
ATOM 630 C CA . SER A 1 84 ? -15.544 -10.626 -13.018 1.00 44.47 84 SER A CA 1
ATOM 631 C C . SER A 1 84 ? -16.082 -10.865 -11.606 1.00 44.47 84 SER A C 1
ATOM 633 O O . SER A 1 84 ? -15.485 -11.617 -10.843 1.00 44.47 84 SER A O 1
ATOM 635 N N . ALA A 1 85 ? -17.219 -10.275 -11.238 1.00 44.28 85 ALA A N 1
ATOM 636 C CA . ALA A 1 85 ? -17.829 -10.424 -9.909 1.00 44.28 85 ALA A CA 1
ATOM 637 C C . ALA A 1 85 ? -18.203 -11.880 -9.500 1.00 44.28 85 ALA A C 1
ATOM 639 O O . ALA A 1 85 ? -18.909 -12.070 -8.512 1.00 44.28 85 ALA A O 1
ATOM 640 N N . LEU A 1 86 ? -17.780 -12.887 -10.273 1.00 40.19 86 LEU A N 1
ATOM 641 C CA . LEU A 1 86 ? -18.039 -14.315 -10.114 1.00 40.19 86 LEU A CA 1
ATOM 642 C C . LEU A 1 86 ? -16.797 -15.147 -9.756 1.00 40.19 86 LEU A C 1
ATOM 644 O O . LEU A 1 86 ? -16.977 -16.308 -9.389 1.00 40.19 86 LEU A O 1
ATOM 648 N N . ASP A 1 87 ? -15.577 -14.604 -9.835 1.00 43.78 87 ASP A N 1
ATOM 649 C CA . ASP A 1 87 ? -14.386 -15.338 -9.391 1.00 43.78 87 ASP A CA 1
ATOM 650 C C . ASP A 1 87 ? -14.206 -15.206 -7.871 1.00 43.78 87 ASP A C 1
ATOM 652 O O . ASP A 1 87 ? -14.264 -14.128 -7.283 1.00 43.78 87 ASP A O 1
ATOM 656 N N . ILE A 1 88 ? -14.057 -16.360 -7.220 1.00 45.09 88 ILE A N 1
ATOM 657 C CA . ILE A 1 88 ? -14.029 -16.532 -5.756 1.00 45.09 88 ILE A CA 1
ATOM 658 C C . ILE A 1 88 ? -12.635 -16.183 -5.184 1.00 45.09 88 ILE A C 1
ATOM 660 O O . ILE A 1 88 ? -12.454 -16.101 -3.967 1.00 45.09 88 ILE A O 1
ATOM 664 N N . GLU A 1 89 ? -11.647 -15.941 -6.051 1.00 51.62 89 GLU A N 1
ATOM 665 C CA . GLU A 1 89 ? -10.302 -15.497 -5.679 1.00 51.62 89 GLU A CA 1
ATOM 666 C C . GLU A 1 89 ? -10.253 -13.972 -5.489 1.00 51.62 89 GLU A C 1
ATOM 668 O O . GLU A 1 89 ? -10.932 -13.214 -6.183 1.00 51.62 89 GLU A O 1
ATOM 673 N N . SER A 1 90 ? -9.496 -13.513 -4.485 1.00 62.53 90 SER A N 1
ATOM 674 C CA . SER A 1 90 ? -9.627 -12.171 -3.906 1.00 62.53 90 SER A CA 1
ATOM 675 C C . SER A 1 90 ? -9.690 -11.059 -4.959 1.00 62.53 90 SER A C 1
ATOM 677 O O . SER A 1 90 ? -8.794 -10.911 -5.786 1.00 62.53 90 SER A O 1
ATOM 679 N N . LYS A 1 91 ? -10.747 -10.235 -4.880 1.00 75.44 91 LYS A N 1
ATOM 680 C CA . LYS A 1 91 ? -10.967 -9.026 -5.701 1.00 75.44 91 LYS A CA 1
ATOM 681 C C . LYS A 1 91 ? -9.696 -8.182 -5.868 1.00 75.44 91 LYS A C 1
ATOM 683 O O . LYS A 1 91 ? -9.458 -7.597 -6.925 1.00 75.44 91 LYS A O 1
ATOM 688 N N . TYR A 1 92 ? -8.906 -8.129 -4.802 1.00 80.94 92 TYR A N 1
ATOM 689 C CA . TYR A 1 92 ? -7.691 -7.347 -4.682 1.00 80.94 92 TYR A CA 1
ATOM 690 C C . TYR A 1 92 ? -6.451 -8.241 -4.687 1.00 80.94 92 TYR A C 1
ATOM 692 O O . TYR A 1 92 ? -6.480 -9.368 -4.190 1.00 80.94 92 TYR A O 1
ATOM 700 N N . SER A 1 93 ? -5.358 -7.717 -5.234 1.00 79.75 93 SER A N 1
ATOM 701 C CA . SER A 1 93 ? -4.042 -8.343 -5.224 1.00 79.75 93 SER A CA 1
ATOM 702 C C . SER A 1 93 ? -3.052 -7.485 -4.449 1.00 79.75 93 SER A C 1
ATOM 704 O O . SER A 1 93 ? -2.984 -6.269 -4.617 1.00 79.75 93 SER A O 1
ATOM 706 N N . TYR A 1 94 ? -2.242 -8.153 -3.632 1.00 81.75 94 TYR A N 1
ATOM 707 C CA . TYR A 1 94 ? -1.153 -7.549 -2.862 1.00 81.75 94 TYR A CA 1
ATOM 708 C C . TYR A 1 94 ? 0.227 -7.927 -3.414 1.00 81.75 94 TYR A C 1
ATOM 710 O O . TYR A 1 94 ? 1.244 -7.772 -2.739 1.00 81.75 94 TYR A O 1
ATOM 718 N N . GLU A 1 95 ? 0.268 -8.461 -4.637 1.00 76.69 95 GLU A N 1
ATOM 719 C CA . GLU A 1 95 ? 1.501 -8.903 -5.292 1.00 76.69 95 GLU A CA 1
ATOM 720 C C . GLU A 1 95 ? 2.279 -7.755 -5.941 1.00 76.69 95 GLU A C 1
ATOM 722 O O . GLU A 1 95 ? 3.462 -7.908 -6.261 1.00 76.69 95 GLU A O 1
ATOM 727 N N . TYR A 1 96 ? 1.642 -6.597 -6.140 1.00 78.44 96 TYR A N 1
ATOM 728 C CA . TYR A 1 96 ? 2.330 -5.415 -6.643 1.00 78.44 96 TYR A CA 1
ATOM 729 C C . TYR A 1 96 ? 3.333 -4.901 -5.606 1.00 78.44 96 TYR A C 1
ATOM 731 O O . TYR A 1 96 ? 2.963 -4.588 -4.470 1.00 78.44 96 TYR A O 1
ATOM 739 N N . LYS A 1 97 ? 4.604 -4.787 -6.009 1.00 81.56 97 LYS A N 1
ATOM 740 C CA . LYS A 1 97 ? 5.683 -4.248 -5.174 1.00 81.56 97 LYS A CA 1
ATOM 741 C C . LYS A 1 97 ? 5.805 -2.741 -5.418 1.00 81.56 97 LYS A C 1
ATOM 743 O O . LYS A 1 97 ? 6.248 -2.341 -6.494 1.00 81.56 97 LYS A O 1
ATOM 748 N N . PRO A 1 98 ? 5.455 -1.887 -4.443 1.00 80.44 98 PRO A N 1
ATOM 749 C CA . PRO A 1 98 ? 5.452 -0.452 -4.647 1.00 80.44 98 PRO A CA 1
ATOM 750 C C . PRO A 1 98 ? 6.868 0.100 -4.791 1.00 80.44 98 PRO A C 1
ATOM 752 O O . PRO A 1 98 ? 7.819 -0.346 -4.141 1.00 80.44 98 PRO A O 1
ATOM 755 N N . ARG A 1 99 ? 6.982 1.144 -5.616 1.00 80.50 99 ARG A N 1
ATOM 756 C CA . ARG A 1 99 ? 8.247 1.846 -5.885 1.00 80.50 99 ARG A CA 1
ATOM 757 C C . ARG A 1 99 ? 8.701 2.706 -4.704 1.00 80.50 99 ARG A C 1
ATOM 759 O O . ARG A 1 99 ? 9.886 3.002 -4.579 1.00 80.50 99 ARG A O 1
ATOM 766 N N . ASN A 1 100 ? 7.768 3.139 -3.853 1.00 83.62 100 ASN A N 1
ATOM 767 C CA . ASN A 1 100 ? 8.049 4.017 -2.723 1.00 83.62 100 ASN A CA 1
ATOM 768 C C . ASN A 1 100 ? 7.967 3.248 -1.403 1.00 83.62 100 ASN A C 1
ATOM 770 O O . ASN A 1 100 ? 7.041 2.467 -1.178 1.00 83.62 100 ASN A O 1
ATOM 774 N N . ARG A 1 101 ? 8.903 3.510 -0.484 1.00 87.25 101 ARG A N 1
ATOM 775 C CA . ARG A 1 101 ? 8.940 2.789 0.791 1.00 87.25 101 ARG A CA 1
ATOM 776 C C . ARG A 1 101 ? 7.757 3.146 1.697 1.00 87.25 101 ARG A C 1
ATOM 778 O O . ARG A 1 101 ? 7.325 2.306 2.486 1.00 87.25 101 ARG A O 1
ATOM 785 N N . SER A 1 102 ? 7.203 4.350 1.541 1.00 90.62 102 SER A N 1
ATOM 786 C CA . SER A 1 102 ? 5.992 4.805 2.242 1.00 90.62 102 SER A CA 1
ATOM 787 C C . SER A 1 102 ? 4.770 3.896 2.046 1.00 90.62 102 SER A C 1
ATOM 789 O O . SER A 1 102 ? 3.897 3.863 2.909 1.00 90.62 102 SER A O 1
ATOM 791 N N . GLU A 1 103 ? 4.721 3.116 0.964 1.00 92.00 103 GLU A N 1
ATOM 792 C CA . GLU A 1 103 ? 3.560 2.293 0.608 1.00 92.00 103 GLU A CA 1
ATOM 793 C C . GLU A 1 103 ? 3.585 0.887 1.224 1.00 92.00 103 GLU A C 1
ATOM 795 O O . GLU A 1 103 ? 2.541 0.248 1.304 1.00 92.00 103 GLU A O 1
ATOM 800 N N . TYR A 1 104 ? 4.732 0.390 1.709 1.00 90.69 104 TYR A N 1
ATOM 801 C CA . TYR A 1 104 ? 4.795 -0.962 2.293 1.00 90.69 104 TYR A CA 1
ATOM 802 C C . TYR A 1 104 ? 3.931 -1.101 3.549 1.00 90.69 104 TYR A C 1
ATOM 804 O O . TYR A 1 104 ? 3.379 -2.169 3.802 1.00 90.69 104 TYR A O 1
ATOM 812 N N . GLY A 1 105 ? 3.796 -0.023 4.330 1.00 93.50 105 GLY A N 1
ATOM 813 C CA . GLY A 1 105 ? 2.849 0.007 5.443 1.00 93.50 105 GLY A CA 1
ATOM 814 C C . GLY A 1 105 ? 1.400 -0.091 4.963 1.00 93.50 105 GLY A C 1
ATOM 815 O O . GLY A 1 105 ? 0.595 -0.768 5.598 1.00 93.50 105 GLY A O 1
ATOM 816 N N . SER A 1 106 ? 1.092 0.546 3.829 1.00 94.12 106 SER A N 1
ATOM 817 C CA . SER A 1 106 ? -0.248 0.589 3.237 1.00 94.12 106 SER A CA 1
ATOM 818 C C . SER A 1 106 ? -0.697 -0.793 2.763 1.00 94.12 106 SER A C 1
ATOM 820 O O . SER A 1 106 ? -1.804 -1.192 3.078 1.00 94.12 106 SER A O 1
ATOM 822 N N . ILE A 1 107 ? 0.193 -1.601 2.173 1.00 92.25 107 ILE A N 1
ATOM 823 C CA . ILE A 1 107 ? -0.113 -3.001 1.805 1.00 92.25 107 ILE A CA 1
ATOM 824 C C . ILE A 1 107 ? -0.649 -3.796 3.000 1.00 92.25 107 ILE A C 1
ATOM 826 O O . ILE A 1 107 ? -1.662 -4.487 2.909 1.00 92.25 107 ILE A O 1
ATOM 830 N N . VAL A 1 108 ? 0.055 -3.724 4.133 1.00 93.06 108 VAL A N 1
ATOM 831 C CA . VAL A 1 108 ? -0.326 -4.467 5.341 1.00 93.06 108 VAL A CA 1
ATOM 832 C C . VAL A 1 108 ? -1.625 -3.909 5.917 1.00 93.06 108 VAL A C 1
ATOM 834 O O . VAL A 1 108 ? -2.492 -4.683 6.314 1.00 93.06 108 VAL A O 1
ATOM 837 N N . HIS A 1 109 ? -1.768 -2.584 5.946 1.00 95.25 109 HIS A N 1
ATOM 838 C CA . HIS A 1 109 ? -2.990 -1.906 6.366 1.00 95.25 109 HIS A CA 1
ATOM 839 C C . HIS A 1 109 ? -4.205 -2.366 5.552 1.00 95.25 109 HIS A C 1
ATOM 841 O O . HIS A 1 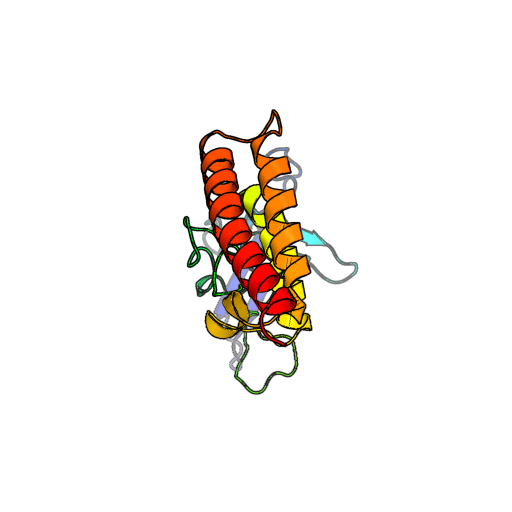109 ? -5.187 -2.830 6.130 1.00 95.25 109 HIS A O 1
ATOM 847 N N . ASP A 1 110 ? -4.112 -2.314 4.229 1.00 92.75 110 ASP A N 1
ATOM 848 C CA . ASP A 1 110 ? -5.198 -2.661 3.318 1.00 92.75 110 ASP A CA 1
ATOM 849 C C . ASP A 1 110 ? -5.555 -4.143 3.433 1.00 92.75 110 ASP A C 1
ATOM 851 O O . ASP A 1 110 ? -6.728 -4.497 3.514 1.00 92.75 110 ASP A O 1
ATOM 855 N N . ASN A 1 111 ? -4.552 -5.019 3.560 1.00 90.31 111 ASN A N 1
ATOM 856 C CA . ASN A 1 111 ? -4.773 -6.447 3.784 1.00 90.31 111 ASN A CA 1
ATOM 857 C C . ASN A 1 111 ? -5.533 -6.730 5.092 1.00 90.31 111 ASN A C 1
ATOM 859 O O . ASN A 1 111 ? -6.337 -7.661 5.162 1.00 90.31 111 ASN A O 1
ATOM 863 N N . LEU A 1 112 ? -5.281 -5.944 6.144 1.00 92.56 112 LEU A N 1
ATOM 864 C CA . LEU A 1 112 ? -6.011 -6.046 7.408 1.00 92.56 112 LEU A CA 1
ATOM 865 C C . LEU A 1 112 ? -7.446 -5.516 7.286 1.00 92.56 112 LEU A C 1
ATOM 867 O O . LEU A 1 112 ? -8.342 -6.086 7.911 1.00 92.56 112 LEU A O 1
ATOM 871 N N . TYR A 1 113 ? -7.675 -4.477 6.478 1.00 92.88 113 TYR A N 1
ATOM 872 C CA . TYR A 1 113 ? -9.018 -3.988 6.153 1.00 92.88 113 TYR A CA 1
ATOM 873 C C . TYR A 1 113 ? -9.832 -5.047 5.406 1.00 92.88 113 TYR A C 1
ATOM 875 O O . TYR A 1 113 ? -10.925 -5.404 5.852 1.00 92.88 113 TYR A O 1
ATOM 883 N N . ASP A 1 114 ? -9.257 -5.634 4.359 1.00 89.56 114 ASP A N 1
ATOM 884 C CA . ASP A 1 114 ? -9.889 -6.693 3.573 1.00 89.56 114 ASP A CA 1
ATOM 885 C C . ASP A 1 114 ? -10.234 -7.913 4.437 1.00 89.56 114 ASP A C 1
ATOM 887 O O . ASP A 1 114 ? -11.362 -8.409 4.408 1.00 89.56 114 ASP A O 1
ATOM 891 N N . LYS A 1 115 ? -9.303 -8.358 5.293 1.00 88.56 115 LYS A N 1
ATOM 892 C CA . LYS A 1 115 ? -9.541 -9.453 6.254 1.00 88.56 115 LYS A CA 1
ATOM 893 C C . LYS A 1 115 ? -10.654 -9.148 7.255 1.00 88.56 115 LYS A C 1
ATOM 895 O O . LYS A 1 115 ? -11.311 -10.070 7.737 1.00 88.56 115 LYS A O 1
ATOM 900 N N . ALA A 1 116 ? -10.858 -7.877 7.592 1.00 89.56 116 ALA A N 1
ATOM 901 C CA . ALA A 1 116 ? -11.934 -7.437 8.470 1.00 89.56 116 ALA A CA 1
ATOM 902 C C . ALA A 1 116 ? -13.269 -7.219 7.731 1.00 89.56 116 ALA A C 1
ATOM 904 O O . ALA A 1 116 ? -14.268 -6.913 8.391 1.00 89.56 116 ALA A O 1
ATOM 905 N N . GLY A 1 117 ? -13.293 -7.369 6.400 1.00 89.00 117 GLY A N 1
ATOM 906 C CA . GLY A 1 117 ? -14.438 -7.038 5.551 1.00 89.00 117 GLY A CA 1
ATOM 907 C C . GLY A 1 117 ? -14.779 -5.546 5.568 1.00 89.00 117 GLY A C 1
ATOM 908 O O . GLY A 1 117 ? -15.945 -5.193 5.422 1.00 89.00 117 GLY A O 1
ATOM 909 N N . ALA A 1 118 ? -13.789 -4.690 5.829 1.00 88.94 118 ALA A N 1
ATOM 910 C CA . ALA A 1 118 ? -13.939 -3.246 5.947 1.00 88.94 118 ALA A CA 1
ATOM 911 C C . ALA A 1 118 ? -13.655 -2.570 4.601 1.00 88.94 118 ALA A C 1
ATOM 913 O O . ALA A 1 118 ? -12.602 -2.806 4.014 1.00 88.94 118 ALA A O 1
ATOM 914 N N . ALA A 1 119 ? -14.550 -1.699 4.132 1.00 86.44 119 ALA A N 1
ATOM 915 C CA . ALA A 1 119 ? -14.376 -1.005 2.860 1.00 86.44 119 ALA A CA 1
ATOM 916 C C . ALA A 1 119 ? -14.899 0.440 2.871 1.00 86.44 119 ALA A C 1
ATOM 918 O O . ALA A 1 119 ? -15.917 0.785 3.475 1.00 86.44 119 ALA A O 1
ATOM 919 N N . GLY A 1 120 ? -14.208 1.296 2.117 1.00 83.56 120 GLY A N 1
ATOM 920 C CA . GLY A 1 120 ? -14.610 2.680 1.889 1.00 83.56 120 GLY A CA 1
ATOM 921 C C . GLY A 1 120 ? -14.500 3.590 3.116 1.00 83.56 120 GLY A C 1
ATOM 922 O O . GLY A 1 120 ? -14.040 3.214 4.195 1.00 83.56 120 GLY A O 1
ATOM 923 N N . SER A 1 121 ? -14.936 4.839 2.939 1.00 86.00 121 SER A N 1
ATOM 924 C CA . SER A 1 121 ? -14.785 5.892 3.950 1.00 86.00 121 SER A CA 1
ATOM 925 C C . SER A 1 121 ? -15.564 5.606 5.237 1.00 86.00 121 SER A C 1
ATOM 927 O O . SER A 1 121 ? -15.109 5.958 6.322 1.00 86.00 121 SER A O 1
ATOM 929 N N . THR A 1 122 ? -16.713 4.933 5.152 1.00 87.19 122 THR A N 1
ATOM 930 C CA . THR A 1 122 ? -17.502 4.606 6.347 1.00 87.19 122 THR A CA 1
ATOM 931 C C . THR A 1 122 ? -16.730 3.653 7.257 1.00 87.19 122 THR A C 1
ATOM 933 O O . THR A 1 122 ? -16.506 3.964 8.425 1.00 87.19 122 THR A O 1
ATOM 936 N N . ASP A 1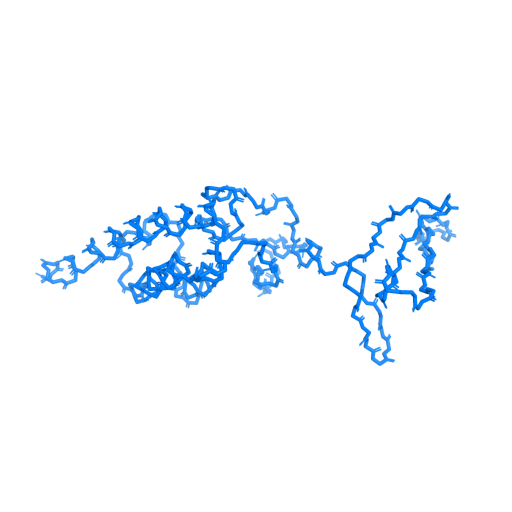 123 ? -16.221 2.532 6.751 1.00 88.94 123 ASP A N 1
ATOM 937 C CA . ASP A 1 123 ? -15.416 1.658 7.604 1.00 88.94 123 ASP A CA 1
ATOM 938 C C . ASP A 1 123 ? -14.101 2.325 8.030 1.00 88.94 123 ASP A C 1
ATOM 940 O O . ASP A 1 123 ? -13.697 2.210 9.192 1.00 88.94 123 ASP A O 1
ATOM 944 N N . ALA A 1 124 ? -13.492 3.123 7.148 1.00 88.25 124 ALA A N 1
ATOM 945 C CA . ALA A 1 124 ? -12.286 3.874 7.472 1.00 88.25 124 ALA A CA 1
ATOM 946 C C . ALA A 1 124 ? -12.465 4.825 8.663 1.00 88.25 124 ALA A C 1
ATOM 948 O O . ALA A 1 124 ? -11.516 4.991 9.415 1.00 88.25 124 ALA A O 1
ATOM 949 N N . PHE A 1 125 ? -13.641 5.412 8.903 1.00 89.50 125 PHE A N 1
ATOM 950 C CA . PHE A 1 125 ? -13.860 6.315 10.047 1.00 89.50 125 PHE A CA 1
ATOM 951 C C . PHE A 1 125 ? -14.574 5.672 11.240 1.00 89.50 125 PHE A C 1
ATOM 953 O O . PHE A 1 125 ? -14.420 6.146 12.371 1.00 89.50 125 PHE A O 1
ATOM 960 N N . PHE A 1 126 ? -15.357 4.617 11.014 1.00 89.50 126 PHE A N 1
ATOM 961 C CA . PHE A 1 126 ? -16.300 4.110 12.013 1.00 89.50 126 PHE A CA 1
ATOM 962 C C . PHE A 1 126 ? -16.051 2.656 12.431 1.00 89.50 126 PHE A C 1
ATOM 964 O O . PHE A 1 126 ? -16.464 2.273 13.527 1.00 89.50 126 PHE A O 1
ATOM 971 N N . ASN A 1 127 ? -15.346 1.850 11.634 1.00 90.94 127 ASN A N 1
ATOM 972 C CA . ASN A 1 127 ? -15.100 0.451 11.968 1.00 90.94 127 ASN A CA 1
ATOM 973 C C . ASN A 1 127 ? -13.936 0.322 12.957 1.00 90.94 127 ASN A C 1
ATOM 975 O O . ASN A 1 127 ? -12.771 0.561 12.638 1.00 90.94 127 ASN A O 1
ATOM 979 N N . THR A 1 128 ? -14.246 -0.055 14.194 1.00 91.38 128 THR A N 1
ATOM 980 C CA . THR A 1 128 ? -13.246 -0.185 15.261 1.00 91.38 128 THR A CA 1
ATOM 981 C C . THR A 1 128 ? -12.389 -1.444 15.136 1.00 91.38 128 THR A C 1
ATOM 983 O O . THR A 1 128 ? -11.319 -1.484 15.741 1.00 91.38 128 THR A O 1
ATOM 986 N N . LYS A 1 129 ? -12.799 -2.441 14.334 1.00 92.19 129 LYS A N 1
ATOM 987 C CA . LYS A 1 129 ? -12.035 -3.687 14.128 1.00 92.19 129 LYS A CA 1
ATOM 988 C C . LYS A 1 129 ? -10.711 -3.450 13.403 1.00 92.19 129 LYS A C 1
ATOM 990 O O . LYS A 1 129 ? -9.765 -4.197 13.609 1.00 92.19 129 LYS A O 1
ATOM 995 N N . VAL A 1 130 ? -10.640 -2.398 12.592 1.00 94.31 130 VAL A N 1
ATOM 996 C CA . VAL A 1 130 ? -9.456 -2.041 11.794 1.00 94.31 130 VAL A CA 1
ATOM 997 C C . VAL A 1 130 ? -8.600 -0.946 12.437 1.00 94.31 130 VAL A C 1
ATOM 999 O O . VAL A 1 130 ? -7.629 -0.485 11.849 1.00 94.31 130 VAL A O 1
ATOM 1002 N N . ARG A 1 131 ? -8.917 -0.533 13.671 1.00 94.38 131 ARG A N 1
ATOM 1003 C CA . ARG A 1 131 ? -8.199 0.543 14.373 1.00 94.38 131 ARG A CA 1
ATOM 1004 C C . ARG A 1 131 ? -6.698 0.263 14.509 1.00 94.38 131 ARG A C 1
ATOM 1006 O O . ARG A 1 131 ? -5.880 1.171 14.379 1.00 94.38 131 ARG A O 1
ATOM 1013 N N . ASP A 1 132 ? -6.337 -0.981 14.801 1.00 94.44 132 ASP A N 1
ATOM 1014 C CA . ASP A 1 132 ? -4.936 -1.351 15.010 1.00 94.44 132 ASP A CA 1
ATOM 1015 C C . ASP A 1 132 ? -4.164 -1.390 13.674 1.00 94.44 132 ASP A C 1
ATOM 1017 O O . ASP A 1 132 ? -2.962 -1.128 13.659 1.00 94.44 132 ASP A O 1
ATOM 1021 N N . ALA A 1 133 ? -4.860 -1.602 12.546 1.00 96.00 133 ALA A N 1
ATOM 1022 C CA . ALA A 1 133 ? -4.289 -1.437 11.209 1.00 96.00 133 ALA A CA 1
ATOM 1023 C C . ALA A 1 133 ? -3.936 0.035 10.932 1.00 96.00 133 ALA A C 1
ATOM 1025 O O . ALA A 1 133 ? -2.840 0.314 10.445 1.00 96.00 133 ALA A O 1
ATOM 1026 N N . ASP A 1 134 ? -4.801 0.985 11.316 1.00 96.19 134 ASP A N 1
ATOM 1027 C CA . ASP A 1 134 ? -4.499 2.421 11.186 1.00 96.19 134 ASP A CA 1
ATOM 1028 C C . ASP A 1 134 ? -3.259 2.804 12.007 1.00 96.19 134 ASP A C 1
ATOM 1030 O O . ASP A 1 134 ? -2.375 3.517 11.531 1.00 96.19 134 ASP A O 1
ATOM 1034 N N . LEU A 1 135 ? -3.169 2.312 13.250 1.00 96.62 135 LEU A N 1
ATOM 1035 C CA . LEU A 1 135 ? -2.032 2.585 14.129 1.00 96.62 135 LEU A CA 1
ATOM 1036 C C . LEU A 1 135 ? -0.729 1.998 13.572 1.00 96.62 135 LEU A C 1
ATOM 1038 O O . LEU A 1 135 ? 0.316 2.651 13.633 1.00 96.62 135 LEU A O 1
ATOM 1042 N N . PHE A 1 136 ? -0.792 0.791 13.006 1.00 97.38 136 PHE A N 1
ATOM 1043 C CA . PHE A 1 136 ? 0.336 0.191 12.303 1.00 97.38 136 PHE A CA 1
ATOM 1044 C C . PHE A 1 136 ? 0.801 1.087 11.149 1.00 97.38 136 PHE A C 1
ATOM 1046 O O . PHE A 1 136 ? 1.985 1.417 11.080 1.00 97.38 136 PHE A O 1
ATOM 1053 N N . LEU A 1 137 ? -0.123 1.555 10.301 1.00 97.31 137 LEU A N 1
ATOM 1054 C CA . LEU A 1 137 ? 0.206 2.403 9.154 1.00 97.31 137 LEU A CA 1
ATOM 1055 C C . LEU A 1 137 ? 0.891 3.713 9.566 1.00 97.31 137 LEU A C 1
ATOM 1057 O O . LEU A 1 137 ? 1.855 4.143 8.920 1.00 97.31 137 LEU A O 1
ATOM 1061 N N . VAL A 1 138 ? 0.433 4.320 10.666 1.00 97.69 138 VAL A N 1
ATOM 1062 C CA . VAL A 1 138 ? 1.071 5.495 11.279 1.00 97.69 138 VAL A CA 1
ATOM 1063 C C . VAL A 1 138 ? 2.507 5.172 11.690 1.00 97.69 138 VAL A C 1
ATOM 1065 O O . VAL A 1 138 ? 3.433 5.886 11.301 1.00 97.69 138 VAL A O 1
ATOM 1068 N N . GLY A 1 139 ? 2.712 4.083 12.436 1.00 97.75 139 GLY A N 1
ATOM 1069 C CA . GLY A 1 139 ? 4.034 3.663 12.901 1.00 97.75 139 GLY A CA 1
ATOM 1070 C C . GLY A 1 139 ? 5.004 3.367 11.754 1.00 97.75 139 GLY A C 1
ATOM 1071 O O . GLY A 1 139 ? 6.129 3.871 11.755 1.00 97.75 139 GLY A O 1
ATOM 1072 N N . SER A 1 140 ? 4.561 2.617 10.742 1.00 96.88 140 SER A N 1
ATOM 1073 C CA . SER A 1 140 ? 5.366 2.292 9.558 1.00 96.88 140 SER A CA 1
ATOM 1074 C C . SER A 1 140 ? 5.813 3.540 8.802 1.00 96.88 140 SER A C 1
ATOM 1076 O O . SER A 1 140 ? 6.970 3.631 8.389 1.00 96.88 140 SER A O 1
ATOM 1078 N N . ASN A 1 141 ? 4.928 4.527 8.648 1.00 97.81 141 ASN A N 1
ATOM 1079 C CA . ASN A 1 141 ? 5.261 5.761 7.946 1.00 97.81 141 ASN A CA 1
ATOM 1080 C C . ASN A 1 141 ? 6.160 6.691 8.769 1.00 97.81 141 ASN A C 1
ATOM 1082 O O . ASN A 1 141 ? 7.085 7.276 8.209 1.00 97.81 141 ASN A O 1
ATOM 1086 N N . ILE A 1 142 ? 5.987 6.771 10.092 1.00 97.62 142 ILE A N 1
ATOM 1087 C CA . ILE A 1 142 ? 6.942 7.484 10.959 1.00 97.62 142 ILE A CA 1
ATOM 1088 C C . ILE A 1 142 ? 8.333 6.849 10.844 1.00 97.62 142 ILE A C 1
ATOM 1090 O O . ILE A 1 142 ? 9.316 7.562 10.639 1.00 97.62 142 ILE A O 1
ATOM 1094 N N . ALA A 1 143 ? 8.418 5.517 10.906 1.00 96.75 143 ALA A N 1
ATOM 1095 C CA . ALA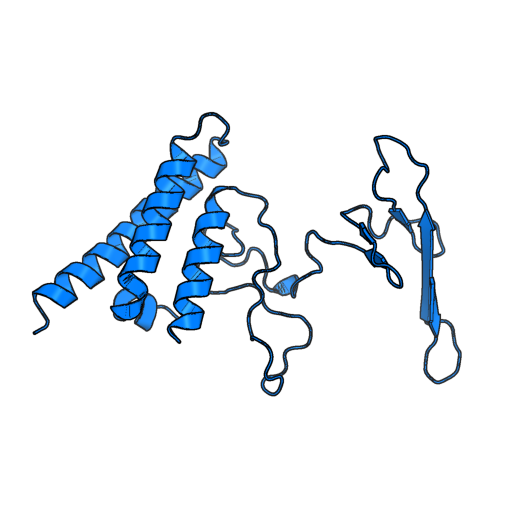 A 1 143 ? 9.678 4.794 10.764 1.00 96.75 143 ALA A CA 1
ATOM 1096 C C . ALA A 1 143 ? 10.338 5.037 9.394 1.00 96.75 143 ALA A C 1
ATOM 1098 O O . ALA A 1 143 ? 11.550 5.244 9.322 1.00 96.75 143 ALA A O 1
ATOM 1099 N N . ASN A 1 144 ? 9.555 5.071 8.309 1.00 95.75 144 ASN A N 1
ATOM 1100 C CA . ASN A 1 144 ? 10.076 5.404 6.985 1.00 95.75 144 ASN A CA 1
ATOM 1101 C C . ASN A 1 144 ? 10.564 6.859 6.896 1.00 95.75 144 ASN A C 1
ATOM 1103 O O . ASN A 1 144 ? 11.616 7.122 6.311 1.00 95.75 144 ASN A O 1
ATOM 1107 N N . ALA A 1 145 ? 9.834 7.804 7.494 1.00 95.69 145 ALA A N 1
ATOM 1108 C CA . ALA A 1 145 ? 10.163 9.226 7.440 1.00 95.69 145 ALA A CA 1
ATOM 1109 C C . ALA A 1 145 ? 11.513 9.552 8.105 1.00 95.69 145 ALA A C 1
ATOM 1111 O O . ALA A 1 145 ? 12.242 10.413 7.611 1.00 95.69 145 ALA A O 1
ATOM 1112 N N . ILE A 1 146 ? 11.867 8.846 9.185 1.00 96.06 146 ILE A N 1
ATOM 1113 C CA . ILE A 1 146 ? 13.139 9.037 9.904 1.00 96.06 146 ILE A CA 1
ATOM 1114 C C . ILE A 1 146 ? 14.288 8.176 9.365 1.00 96.06 146 ILE A C 1
ATOM 1116 O O . ILE A 1 146 ? 15.426 8.321 9.811 1.00 96.06 146 ILE A O 1
ATOM 1120 N N . TYR A 1 147 ? 14.024 7.277 8.413 1.00 94.19 147 TYR A N 1
ATOM 1121 C CA . TYR A 1 147 ? 15.061 6.406 7.876 1.00 94.19 147 TYR A CA 1
ATOM 1122 C C . TYR A 1 147 ? 16.075 7.211 7.025 1.00 94.19 147 TYR A C 1
ATOM 1124 O O . TYR A 1 147 ? 15.676 7.987 6.141 1.00 94.19 147 TYR A O 1
ATOM 1132 N N . PRO A 1 148 ? 17.398 7.046 7.251 1.00 89.38 148 PRO A N 1
ATOM 1133 C CA . PRO A 1 148 ? 18.424 7.852 6.582 1.00 89.38 148 PRO A CA 1
ATOM 1134 C C . PRO A 1 148 ? 18.412 7.769 5.049 1.00 89.38 148 PRO A C 1
ATOM 1136 O O . PRO A 1 148 ? 18.680 8.772 4.397 1.00 89.38 148 PRO A O 1
ATOM 1139 N N . GLY A 1 149 ? 18.045 6.617 4.476 1.00 90.25 149 GLY A N 1
ATOM 1140 C CA . GLY A 1 149 ? 18.007 6.396 3.023 1.00 90.25 149 GLY A CA 1
ATOM 1141 C C . GLY A 1 149 ? 16.709 6.816 2.321 1.00 90.25 149 GLY A C 1
ATOM 1142 O O . GLY A 1 149 ? 16.573 6.598 1.121 1.00 90.25 149 GLY A O 1
ATOM 1143 N N . THR A 1 150 ? 15.737 7.386 3.035 1.00 90.19 150 THR A N 1
ATOM 1144 C CA . THR A 1 150 ? 14.450 7.777 2.441 1.00 90.19 150 THR A CA 1
ATOM 1145 C C . THR A 1 150 ? 14.574 9.113 1.713 1.00 90.19 150 THR A C 1
ATOM 1147 O O . THR A 1 150 ? 15.005 10.110 2.298 1.00 90.19 150 THR A O 1
ATOM 1150 N N . SER A 1 151 ? 14.158 9.155 0.443 1.00 93.00 151 SER A N 1
ATOM 1151 C CA . SER A 1 151 ? 14.163 10.387 -0.359 1.00 93.00 151 SER A CA 1
ATOM 1152 C C . SER A 1 151 ? 13.256 11.467 0.244 1.00 93.00 151 SER A C 1
ATOM 1154 O O . SER A 1 151 ? 12.254 11.159 0.888 1.00 93.00 151 SER A O 1
ATOM 1156 N N . LEU A 1 152 ? 13.549 12.749 -0.007 1.00 92.31 152 LEU A N 1
ATOM 1157 C CA . LEU A 1 152 ? 12.744 13.858 0.525 1.00 92.31 152 LEU A CA 1
ATOM 1158 C C . LEU A 1 152 ? 11.267 13.768 0.101 1.00 92.31 152 LEU A C 1
ATOM 1160 O O . LEU A 1 152 ? 10.373 14.001 0.913 1.00 92.31 152 LEU A O 1
ATOM 1164 N N . LYS A 1 153 ? 11.013 13.369 -1.154 1.00 91.25 153 LYS A N 1
ATOM 1165 C CA . LYS A 1 153 ? 9.656 13.158 -1.677 1.00 91.25 153 LYS A CA 1
ATOM 1166 C C . 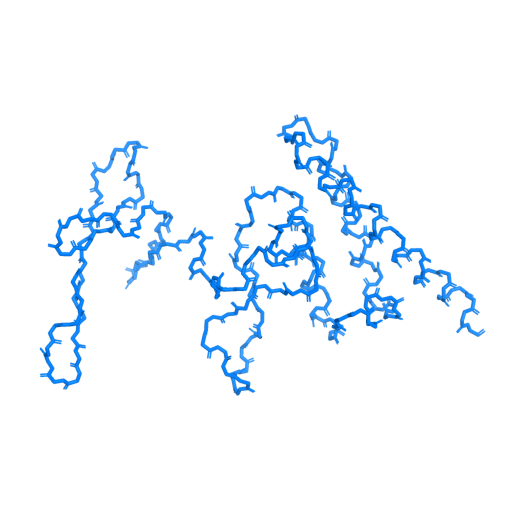LYS A 1 153 ? 8.936 12.043 -0.917 1.00 91.25 153 LYS A C 1
ATOM 1168 O O . LYS A 1 153 ? 7.778 12.213 -0.549 1.00 91.25 153 LYS A O 1
ATOM 1173 N N . ASP A 1 154 ? 9.613 10.926 -0.657 1.00 92.31 154 ASP A N 1
ATOM 1174 C CA . ASP A 1 154 ? 9.021 9.794 0.062 1.00 92.31 154 ASP A CA 1
ATOM 1175 C C . ASP A 1 154 ? 8.823 10.080 1.560 1.00 92.31 154 ASP A C 1
ATOM 1177 O O . ASP A 1 154 ? 7.803 9.704 2.129 1.00 92.31 154 ASP A O 1
ATOM 1181 N N . ARG A 1 155 ? 9.717 10.862 2.182 1.00 95.00 155 ARG A N 1
ATOM 1182 C CA . ARG A 1 155 ? 9.502 11.396 3.539 1.00 95.00 155 ARG A CA 1
ATOM 1183 C C . ARG A 1 155 ? 8.249 12.260 3.608 1.00 95.00 155 ARG A C 1
ATOM 1185 O O . ARG A 1 155 ? 7.454 12.098 4.529 1.00 95.00 155 ARG A O 1
ATOM 1192 N N . GLY A 1 156 ? 8.059 13.149 2.630 1.00 94.88 156 GLY A N 1
ATOM 1193 C CA . GLY A 1 156 ? 6.861 13.982 2.532 1.00 94.88 156 GLY A CA 1
ATOM 1194 C C . GLY A 1 156 ? 5.583 13.146 2.454 1.00 94.88 156 GLY A C 1
ATOM 1195 O O . GLY A 1 156 ? 4.636 13.412 3.194 1.00 94.88 156 GLY A O 1
ATOM 1196 N N . ARG A 1 157 ? 5.586 12.086 1.632 1.00 94.81 157 ARG A N 1
ATOM 1197 C CA . ARG A 1 157 ? 4.471 11.129 1.573 1.00 94.81 157 ARG A CA 1
ATOM 1198 C C . ARG A 1 157 ? 4.228 10.458 2.915 1.00 94.81 157 ARG A C 1
ATOM 1200 O O . ARG A 1 157 ? 3.107 10.490 3.405 1.00 94.81 157 ARG A O 1
ATOM 1207 N N . SER A 1 158 ? 5.275 9.934 3.545 1.00 96.75 158 SER A N 1
ATOM 1208 C CA . SER A 1 158 ? 5.137 9.271 4.837 1.00 96.75 158 SER A CA 1
ATOM 1209 C C . SER A 1 158 ? 4.605 10.180 5.940 1.00 96.75 158 SER A C 1
ATOM 1211 O O . SER A 1 158 ? 3.735 9.764 6.701 1.00 96.75 158 SER A O 1
ATOM 1213 N N . ILE A 1 159 ? 5.062 11.429 6.016 1.00 97.06 159 ILE A N 1
ATOM 1214 C CA . ILE A 1 159 ? 4.548 12.393 6.996 1.00 97.06 159 ILE A CA 1
ATOM 1215 C C . ILE A 1 159 ? 3.061 12.671 6.746 1.00 97.06 159 ILE A C 1
ATOM 1217 O O . ILE A 1 159 ? 2.270 12.632 7.688 1.00 97.06 159 ILE A O 1
ATOM 1221 N N . ALA A 1 160 ? 2.666 12.902 5.491 1.00 96.44 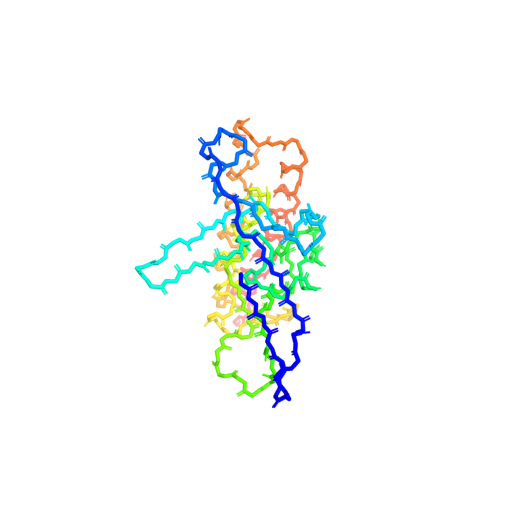160 ALA A N 1
ATOM 1222 C CA . ALA A 1 160 ? 1.270 13.147 5.137 1.00 96.44 160 ALA A CA 1
ATOM 1223 C C . ALA A 1 160 ? 0.369 11.952 5.498 1.00 96.44 160 ALA A C 1
ATOM 1225 O O . ALA A 1 160 ? -0.665 12.136 6.144 1.00 96.44 160 ALA A O 1
ATOM 1226 N N . THR A 1 161 ? 0.796 10.729 5.164 1.00 96.31 161 THR A N 1
ATOM 1227 C CA . THR A 1 161 ? 0.088 9.493 5.524 1.00 96.31 161 THR A CA 1
ATOM 1228 C C . THR A 1 161 ? -0.031 9.340 7.039 1.00 96.31 161 THR A C 1
ATOM 1230 O O . THR A 1 161 ? -1.125 9.112 7.550 1.00 96.31 161 THR A O 1
ATOM 1233 N N . ALA A 1 162 ? 1.062 9.525 7.786 1.00 97.25 162 ALA A N 1
ATOM 1234 C CA . ALA A 1 162 ? 1.052 9.391 9.241 1.00 97.25 162 ALA A CA 1
ATOM 1235 C C . ALA A 1 162 ? 0.105 10.398 9.916 1.00 97.25 162 ALA A C 1
ATOM 1237 O O . ALA A 1 162 ? -0.610 10.031 10.846 1.00 97.25 162 ALA A O 1
ATOM 1238 N N . ILE A 1 163 ? 0.057 11.648 9.441 1.00 96.94 163 ILE A N 1
ATOM 1239 C CA . ILE A 1 163 ? -0.861 12.670 9.970 1.00 96.94 163 ILE A CA 1
ATOM 1240 C C . ILE A 1 163 ? -2.319 12.270 9.717 1.00 96.94 163 ILE A C 1
ATOM 1242 O O . ILE A 1 163 ? -3.119 12.262 10.657 1.00 96.94 163 ILE A O 1
ATOM 1246 N N . LEU A 1 164 ? -2.657 11.913 8.473 1.00 95.19 164 LEU A N 1
ATOM 1247 C CA . LEU A 1 164 ? -4.021 11.553 8.086 1.00 95.19 164 LEU A CA 1
ATOM 1248 C C . LEU A 1 164 ? -4.527 10.332 8.865 1.00 95.19 164 LEU A C 1
ATOM 1250 O O . LEU A 1 164 ? -5.589 10.385 9.487 1.00 95.19 164 LEU A O 1
ATOM 1254 N N . PHE A 1 165 ? -3.751 9.249 8.888 1.00 95.38 165 PHE A N 1
ATOM 1255 C CA . PHE A 1 165 ? -4.173 8.011 9.539 1.00 95.38 165 PHE A CA 1
ATOM 1256 C C . PHE A 1 165 ? -4.115 8.088 11.066 1.00 95.38 165 PHE A C 1
ATOM 1258 O O . PHE A 1 165 ? -4.919 7.442 11.734 1.00 95.38 165 PHE A O 1
ATOM 1265 N N . ASN A 1 166 ? -3.271 8.949 11.649 1.00 96.69 166 ASN A N 1
ATOM 1266 C CA . ASN A 1 166 ? -3.354 9.235 13.081 1.00 96.69 166 ASN A CA 1
ATOM 1267 C C . ASN A 1 166 ? -4.675 9.938 13.416 1.00 96.69 166 ASN A C 1
ATOM 1269 O O . ASN A 1 166 ? -5.312 9.591 14.406 1.00 96.69 166 ASN A O 1
ATOM 1273 N N . TRP A 1 167 ? -5.136 10.880 12.590 1.00 94.94 167 TRP A N 1
ATOM 1274 C CA . TRP A 1 167 ? -6.437 11.519 12.806 1.00 94.94 167 TRP A CA 1
ATOM 1275 C C . TRP A 1 167 ? -7.605 10.519 12.720 1.00 94.94 167 TRP A C 1
ATOM 1277 O O . TRP A 1 167 ? -8.497 10.531 13.578 1.00 94.94 167 TRP A O 1
ATOM 1287 N N . ILE A 1 168 ? -7.559 9.597 11.753 1.00 93.50 168 ILE A N 1
ATOM 1288 C CA . ILE A 1 168 ? -8.522 8.491 11.621 1.00 93.50 168 ILE A CA 1
ATOM 1289 C C . ILE A 1 168 ? -8.497 7.588 12.866 1.00 93.50 168 ILE A C 1
ATOM 1291 O O . ILE A 1 168 ? -9.536 7.346 13.489 1.00 93.50 168 ILE A O 1
ATOM 1295 N N . TYR A 1 169 ? -7.306 7.160 13.290 1.00 95.12 169 TYR A N 1
ATOM 129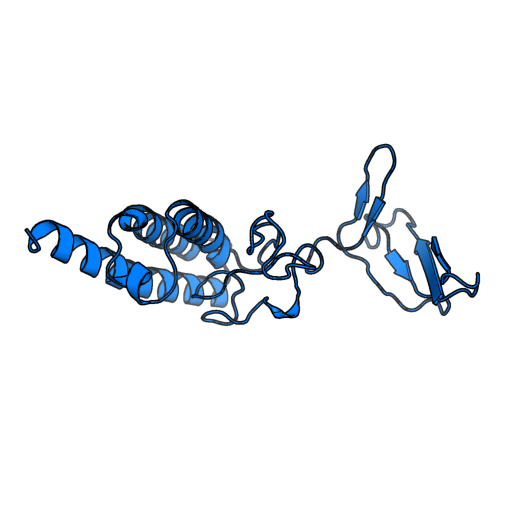6 C CA . TYR A 1 169 ? -7.104 6.342 14.484 1.00 95.12 169 TYR A CA 1
ATOM 1297 C C . TYR A 1 169 ? -7.671 7.011 15.748 1.00 95.12 169 TYR A C 1
ATOM 1299 O O . TYR A 1 169 ? -8.426 6.386 16.500 1.00 95.12 169 TYR A O 1
ATOM 1307 N N . GLN A 1 170 ? -7.362 8.294 15.984 1.00 93.44 170 GLN A N 1
ATOM 1308 C CA . GLN A 1 170 ? -7.874 9.025 17.150 1.00 93.44 170 GLN A CA 1
ATOM 1309 C C . GLN A 1 170 ? -9.401 9.149 17.117 1.00 93.44 170 GLN A C 1
ATOM 1311 O O . GLN A 1 170 ? -10.047 8.996 18.156 1.00 93.44 170 GLN A O 1
ATOM 1316 N N . SER A 1 171 ? -9.990 9.359 15.936 1.00 90.00 171 SER A N 1
ATOM 1317 C CA . SER A 1 171 ? -11.447 9.412 15.763 1.00 90.00 171 SER A CA 1
ATOM 1318 C C . SER A 1 171 ? -12.112 8.098 16.190 1.00 90.00 171 SER A C 1
ATOM 1320 O O . SER A 1 171 ? -13.083 8.114 16.952 1.00 90.00 171 SER A O 1
ATOM 1322 N N . LYS A 1 172 ? -11.546 6.951 15.790 1.00 91.94 172 LYS A N 1
ATOM 1323 C CA . LYS A 1 172 ? -11.996 5.623 16.245 1.00 91.94 172 LYS A CA 1
ATOM 1324 C C . LYS A 1 172 ? -11.777 5.422 17.744 1.00 91.94 172 LYS A C 1
ATOM 1326 O O . LYS A 1 172 ? -12.652 4.885 18.423 1.00 91.94 172 LYS A O 1
ATOM 1331 N N . ARG A 1 173 ? -10.638 5.874 18.286 1.00 90.06 173 ARG A N 1
ATOM 1332 C CA . ARG A 1 173 ? -10.309 5.761 19.718 1.00 90.06 173 ARG A CA 1
ATOM 1333 C C . ARG A 1 173 ? -11.320 6.502 20.591 1.00 90.06 173 ARG A C 1
ATOM 1335 O O . ARG A 1 173 ? -11.833 5.918 21.536 1.00 90.06 173 ARG A O 1
ATOM 1342 N N . ILE A 1 174 ? -11.633 7.754 20.258 1.00 86.75 174 ILE A N 1
ATOM 1343 C CA . ILE A 1 174 ? -12.617 8.572 20.985 1.00 86.75 174 ILE A CA 1
ATOM 1344 C C . ILE A 1 174 ? -13.991 7.891 20.958 1.00 86.75 174 ILE A C 1
ATOM 1346 O O . ILE A 1 174 ? -14.619 7.740 22.002 1.00 86.75 174 ILE A O 1
ATOM 1350 N N . ARG A 1 175 ? -14.437 7.400 19.796 1.00 82.56 175 ARG A N 1
ATOM 1351 C CA . ARG A 1 175 ? -15.717 6.681 19.676 1.00 82.56 175 ARG A CA 1
ATOM 1352 C C . ARG A 1 175 ? -15.758 5.402 20.508 1.00 82.56 175 ARG A C 1
ATOM 1354 O O . ARG A 1 175 ? -16.762 5.147 21.154 1.00 82.56 175 ARG A O 1
ATOM 1361 N N . ALA A 1 176 ? -14.681 4.622 20.537 1.00 84.06 176 ALA A N 1
ATOM 1362 C CA . ALA A 1 176 ? -14.621 3.420 21.369 1.00 84.06 176 ALA A CA 1
ATOM 1363 C C . ALA A 1 176 ? -14.699 3.737 22.876 1.00 84.06 176 ALA A C 1
ATOM 1365 O O . ALA A 1 176 ? -15.210 2.925 23.646 1.00 84.06 176 ALA A O 1
ATOM 1366 N N . THR A 1 177 ? -14.205 4.909 23.291 1.00 83.31 177 THR A N 1
ATOM 1367 C CA . THR A 1 177 ? -14.231 5.367 24.688 1.00 83.31 177 THR A CA 1
ATOM 1368 C C . THR A 1 177 ? -15.576 5.977 25.096 1.00 83.31 177 THR A C 1
ATOM 1370 O O . THR A 1 177 ? -16.028 5.722 26.207 1.00 83.31 177 THR A O 1
ATOM 1373 N N . PHE A 1 178 ? -16.209 6.774 24.226 1.00 78.44 178 PHE A N 1
ATOM 1374 C CA . PHE A 1 178 ? -17.405 7.571 24.558 1.00 78.44 178 PHE A CA 1
ATOM 1375 C C . PHE A 1 178 ? -18.705 7.100 23.888 1.00 78.44 178 PHE A C 1
ATOM 1377 O O . PHE A 1 178 ? -19.769 7.609 24.212 1.00 78.44 178 PHE A O 1
ATOM 1384 N N . GLY A 1 179 ? -18.637 6.170 22.936 1.00 61.59 179 GLY A N 1
ATOM 1385 C CA . GLY A 1 179 ? -19.785 5.631 22.198 1.00 61.59 179 GLY A CA 1
ATOM 1386 C C . GLY A 1 179 ? -20.399 4.377 22.822 1.00 61.59 179 GLY A C 1
ATOM 1387 O O . GLY A 1 179 ? -20.921 3.545 22.082 1.00 61.59 179 GLY A O 1
ATOM 1388 N N . LYS A 1 180 ? -20.281 4.217 24.145 1.00 50.94 180 LYS A N 1
ATOM 1389 C CA . LYS A 1 180 ? -21.043 3.232 24.921 1.00 50.94 180 LYS A CA 1
ATOM 1390 C C . LYS A 1 180 ? -22.241 3.903 25.568 1.00 50.94 180 LYS A C 1
ATOM 1392 O O . LYS A 1 180 ? -22.032 4.993 26.142 1.00 50.94 180 LYS A O 1
#

Radius of gyration: 20.83 Å; chains: 1; bounding box: 47×40×62 Å

pLDDT: mean 78.03, std 16.01, range [40.19, 97.81]

Foldseek 3Di:
DWDADPVRHTPFDKDWDAPCDPQQVQTFIAGPVRHTPARDDWDDDPPDIDTDQAQPQFDNVQALPAPPSGQQLHQGHTAHPPDDVPDPPDRHDLSHDTPAQLCVLSSQLVVQCVVVVHHDPCCLQAVLSSLVSLVSSLVSLVVLLPDPPHDPSSNVSSVVSNVVSVVSSVSSVVCVVPVD

Secondary structure (DSSP, 8-state):
-EEE-TTS-EEEEEEEE----TTSSS-EEEETT--EEE-S-PEEPSS-EE--TTTTTS-GGGSS-SGGG-SSSSS-PPBPTT--TT--S-SB------SSGGGHHHHHHHHHHHHTT--HHHHHHH-GGGHHHHHHHHHHHHHHHH-TT--HHHHHHHHHHHHHHHHHHHHHHHHHHH--

Sequence (180 aa):
MTRYNSKGEMTAQFTFFNDGSSNNEYGAVVDAHGNLMADDNIIYGKDFTIFGTSDNSVNAETLHGNLLGTSYTGGDNPMTYGNSALDIESKYSYEYKPRNRSEYGSIVHDNLYDKAGAAGSTDAFFNTKVRDADLFLVGSNIANAIYPGTSLKDRGRSIATAILFNWIYQSKRIRATFGK